Protein AF-A0A7I8W0J2-F1 (afdb_monomer_lite)

pLDDT: mean 92.46, std 5.95, range [63.84, 97.94]

InterPro domains:
  IPR001054 Adenylyl cyclase class-3/4/guanylyl cyclase [PF00211] (5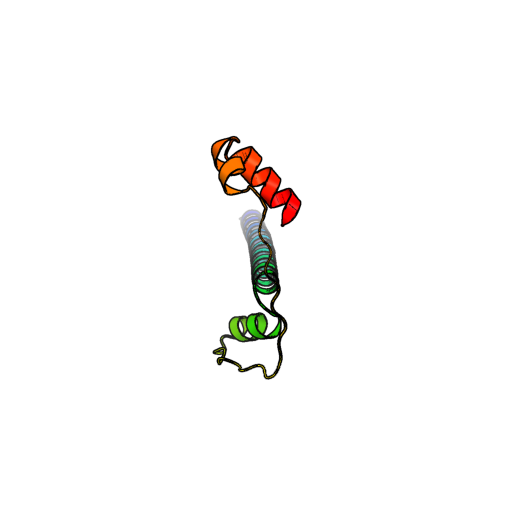3-90)
  IPR001054 Adenylyl cyclase class-3/4/guanylyl cyclase [PS50125] (61-91)
  IPR029787 Nucleotide cyclase [G3DSA:3.30.70.1230] (19-91)
  IPR029787 Nucleotide cyclase [SSF55073] (46-90)
  IPR050401 Cyclic nucleotide synthase [PTHR11920] (28-90)

Radius of gyration: 24.38 Å; chains: 1; bounding box: 43×15×74 Å

Secondary structure (DSSP, 8-state):
-HHHHHHHHHHHHHHHHHHHHHHHHHHHHHHHHHHHHS-HHHHHHHHTT--------SS--------TTHHHHHHHS-HHHHHHHHHHHH-

Foldseek 3Di:
DVVVVVVVVVVVVVVVVVVVVVVVVVVVVVLVVLVVVDPPVVSVCVVVVHDDDDDDDPDDDDDDDDDPCLVVVPVPDDPVVNVVVCVVVPD

Structure (mmCIF, N/CA/C/O backbone):
data_AF-A0A7I8W0J2-F1
#
_entry.id   AF-A0A7I8W0J2-F1
#
loop_
_atom_site.group_PDB
_atom_site.id
_atom_site.type_symbol
_atom_site.label_atom_id
_atom_site.label_alt_id
_atom_site.label_comp_id
_atom_site.label_asym_id
_atom_site.label_entity_id
_atom_site.label_seq_id
_atom_site.pdbx_PDB_ins_code
_atom_site.Cartn_x
_atom_site.Cartn_y
_atom_site.Cartn_z
_atom_site.occupancy
_atom_site.B_iso_or_equiv
_atom_site.auth_seq_id
_atom_site.auth_comp_id
_atom_site.auth_asym_id
_atom_site.auth_atom_id
_atom_site.pdbx_PDB_model_num
ATOM 1 N N . MET A 1 1 ? 4.438 -1.541 56.088 1.00 63.84 1 MET A N 1
ATOM 2 C CA . MET A 1 1 ? 3.309 -2.256 55.446 1.00 63.84 1 MET A CA 1
ATOM 3 C C . MET A 1 1 ? 2.453 -1.331 54.572 1.00 63.84 1 MET A C 1
ATOM 5 O O . MET A 1 1 ? 2.323 -1.618 53.392 1.00 63.84 1 MET A O 1
ATOM 9 N N . VAL A 1 2 ? 1.944 -0.197 55.082 1.00 68.00 2 VAL A N 1
ATOM 10 C CA . VAL A 1 2 ? 1.103 0.753 54.305 1.00 68.00 2 VAL A CA 1
ATOM 11 C C . VAL A 1 2 ? 1.848 1.415 53.130 1.00 68.00 2 VAL A C 1
ATOM 13 O O . VAL A 1 2 ? 1.325 1.456 52.022 1.00 68.00 2 VAL A O 1
ATOM 16 N N . GLN A 1 3 ? 3.098 1.855 53.325 1.00 74.56 3 GLN A N 1
ATOM 17 C CA . GLN A 1 3 ? 3.915 2.454 52.253 1.00 74.56 3 GLN A CA 1
ATOM 18 C C . GLN A 1 3 ? 4.200 1.478 51.099 1.00 74.56 3 GLN A C 1
ATOM 20 O O . GLN A 1 3 ? 4.157 1.864 49.936 1.00 74.56 3 GLN A O 1
ATOM 25 N N . SER A 1 4 ? 4.433 0.200 51.407 1.00 76.81 4 SER A N 1
ATOM 26 C CA . SER A 1 4 ? 4.661 -0.847 50.405 1.00 76.81 4 SER A CA 1
ATOM 27 C C . SER A 1 4 ? 3.402 -1.143 49.586 1.00 76.81 4 SER A C 1
ATOM 29 O O . SER A 1 4 ? 3.500 -1.422 48.395 1.00 76.81 4 SER A O 1
ATOM 31 N N . LEU A 1 5 ? 2.215 -1.067 50.197 1.00 80.06 5 LEU A N 1
ATOM 32 C CA . LEU A 1 5 ? 0.947 -1.235 49.485 1.00 80.06 5 LEU A CA 1
ATOM 33 C C . LEU A 1 5 ? 0.682 -0.056 48.542 1.00 80.06 5 LEU A C 1
ATOM 35 O O . LEU A 1 5 ? 0.357 -0.275 47.380 1.00 80.06 5 LEU A O 1
ATOM 39 N N . HIS A 1 6 ? 0.896 1.176 49.017 1.00 80.00 6 HIS A N 1
ATOM 40 C CA . HIS A 1 6 ? 0.783 2.378 48.189 1.00 80.00 6 HIS A CA 1
ATOM 41 C C . HIS A 1 6 ? 1.743 2.327 46.993 1.00 80.00 6 HIS A C 1
ATOM 43 O O . HIS A 1 6 ? 1.310 2.497 45.860 1.00 80.00 6 HIS A O 1
ATOM 49 N N . PHE A 1 7 ? 3.008 1.960 47.223 1.00 85.31 7 PHE A N 1
ATOM 50 C CA . PHE A 1 7 ? 3.991 1.782 46.154 1.00 85.31 7 PHE A CA 1
ATOM 51 C C . PHE A 1 7 ? 3.541 0.755 45.100 1.00 85.31 7 PHE A C 1
ATOM 53 O O . PHE A 1 7 ? 3.618 1.028 43.906 1.00 85.31 7 PHE A O 1
ATOM 60 N N . ASN A 1 8 ? 3.015 -0.405 45.511 1.00 86.44 8 ASN A N 1
ATOM 61 C CA . ASN A 1 8 ? 2.508 -1.415 44.572 1.00 86.44 8 ASN A CA 1
ATOM 62 C C . ASN A 1 8 ? 1.290 -0.933 43.765 1.00 86.44 8 ASN A C 1
ATOM 64 O O . ASN A 1 8 ? 1.162 -1.279 42.589 1.00 86.44 8 ASN A O 1
ATOM 68 N N . LEU A 1 9 ? 0.400 -0.145 44.375 1.00 86.81 9 LEU A N 1
ATOM 69 C CA . LEU A 1 9 ? -0.752 0.445 43.687 1.00 86.81 9 LEU A CA 1
ATOM 70 C C . LEU A 1 9 ? -0.302 1.469 42.640 1.00 86.81 9 LEU A C 1
ATOM 72 O O . LEU A 1 9 ? -0.713 1.363 41.487 1.00 86.81 9 LEU A O 1
ATOM 76 N N . THR A 1 10 ? 0.631 2.358 42.986 1.00 87.62 10 THR A N 1
ATOM 77 C CA . THR A 1 10 ? 1.207 3.326 42.039 1.00 87.62 10 THR A CA 1
ATOM 78 C C . THR A 1 10 ? 1.920 2.630 40.875 1.00 87.62 10 THR A C 1
ATOM 80 O O . THR A 1 10 ? 1.753 3.012 39.719 1.00 87.62 10 THR A O 1
ATOM 83 N N . GLN A 1 11 ? 2.673 1.554 41.139 1.00 91.12 11 GLN A N 1
ATOM 84 C CA . GLN A 1 11 ? 3.312 0.758 40.080 1.00 91.12 11 GLN A CA 1
ATOM 85 C C . GLN A 1 11 ? 2.286 0.094 39.149 1.00 91.12 11 GLN A C 1
ATOM 87 O O . GLN A 1 11 ? 2.502 0.016 37.936 1.00 91.12 11 GLN A O 1
ATOM 92 N N . ARG A 1 12 ? 1.152 -0.367 39.692 1.00 91.62 12 ARG A N 1
ATOM 93 C CA . ARG A 1 12 ? 0.042 -0.903 38.892 1.00 91.62 12 ARG A CA 1
ATOM 94 C C . ARG A 1 12 ? -0.599 0.164 38.010 1.00 91.62 12 ARG A C 1
ATOM 96 O O . ARG A 1 12 ? -0.826 -0.113 36.837 1.00 91.62 12 ARG A O 1
ATOM 103 N N . GLU A 1 13 ? -0.852 1.356 38.541 1.00 94.06 13 GLU A N 1
ATOM 104 C CA . GLU A 1 13 ? -1.434 2.475 37.786 1.00 94.06 13 GLU A CA 1
ATOM 105 C C . GLU A 1 13 ? -0.527 2.904 36.627 1.00 94.06 13 GLU A C 1
ATOM 107 O O . GLU A 1 13 ? -0.990 3.023 35.492 1.00 94.06 13 GLU A O 1
ATOM 112 N N . ILE A 1 14 ? 0.780 3.045 36.879 1.00 94.50 14 ILE A N 1
ATOM 113 C CA . ILE A 1 14 ? 1.769 3.378 35.844 1.00 94.50 14 ILE A CA 1
ATOM 114 C C . ILE A 1 14 ? 1.816 2.288 34.770 1.00 94.50 14 ILE A C 1
ATOM 116 O O . ILE A 1 14 ? 1.758 2.594 33.579 1.00 94.50 14 ILE A O 1
ATOM 120 N N . ARG A 1 15 ? 1.878 1.009 35.166 1.00 95.00 15 ARG A N 1
ATOM 121 C CA . ARG A 1 15 ? 1.878 -0.106 34.209 1.00 95.00 15 ARG A CA 1
ATOM 122 C C . ARG A 1 15 ? 0.609 -0.110 33.360 1.00 95.00 15 ARG A C 1
ATOM 124 O O . ARG A 1 15 ? 0.701 -0.300 32.152 1.00 95.00 15 ARG A O 1
ATOM 131 N N . HIS A 1 16 ? -0.554 0.096 33.976 1.00 95.38 16 HIS A N 1
ATOM 132 C CA . HIS A 1 16 ? -1.823 0.138 33.257 1.00 95.38 16 HIS A CA 1
ATOM 133 C C . HIS A 1 16 ? -1.849 1.291 32.251 1.00 95.38 16 HIS A C 1
ATOM 135 O O . HIS A 1 16 ? -2.223 1.082 31.101 1.00 95.38 16 HIS A O 1
ATOM 141 N N . LYS A 1 17 ? -1.380 2.480 32.646 1.00 96.06 17 LYS A N 1
ATOM 142 C CA . LYS A 1 17 ? -1.263 3.632 31.746 1.00 96.06 17 LYS A CA 1
ATOM 143 C C . LYS A 1 17 ? -0.366 3.329 30.540 1.00 96.06 17 LYS A C 1
ATOM 145 O O . LYS A 1 17 ? -0.784 3.573 29.416 1.00 96.06 17 LYS A O 1
ATOM 150 N N . ILE A 1 18 ? 0.806 2.730 30.762 1.00 97.06 18 ILE A N 1
ATOM 151 C CA . ILE A 1 18 ? 1.736 2.352 29.682 1.00 97.06 18 ILE A CA 1
ATOM 152 C C . ILE A 1 18 ? 1.098 1.340 28.724 1.00 97.06 18 ILE A C 1
ATOM 154 O O . ILE A 1 18 ? 1.272 1.452 27.514 1.00 97.06 18 ILE A O 1
ATOM 158 N N . ILE A 1 19 ? 0.379 0.342 29.251 1.00 97.19 19 ILE A N 1
ATOM 159 C CA . ILE A 1 19 ? -0.299 -0.658 28.416 1.00 97.19 19 ILE A CA 1
ATOM 160 C C . ILE A 1 19 ? -1.372 0.017 27.562 1.00 97.19 19 ILE A C 1
ATOM 162 O O . ILE A 1 19 ? -1.381 -0.191 26.357 1.00 97.19 19 ILE A O 1
ATOM 166 N N . VAL A 1 20 ? -2.220 0.858 28.160 1.00 97.00 20 VAL A N 1
ATOM 167 C CA . VAL A 1 20 ? -3.271 1.582 27.429 1.00 97.00 20 VAL A CA 1
ATOM 168 C C . VAL A 1 20 ? -2.675 2.475 26.340 1.00 97.00 20 VAL A C 1
ATOM 170 O O . VAL A 1 20 ? -3.161 2.458 25.214 1.00 97.00 20 VAL A O 1
ATOM 173 N N . GLU A 1 21 ? -1.610 3.220 26.645 1.00 96.94 21 GLU A N 1
ATOM 174 C CA . GLU A 1 21 ? -0.932 4.073 25.662 1.00 96.94 21 GLU A CA 1
ATOM 175 C C . GLU A 1 21 ? -0.347 3.255 24.507 1.00 96.94 21 GLU A C 1
ATOM 177 O O . GLU A 1 21 ? -0.576 3.601 23.352 1.00 96.94 21 GLU A O 1
ATOM 182 N N . ARG A 1 22 ? 0.341 2.144 24.799 1.00 96.88 22 ARG A N 1
ATOM 183 C CA . ARG A 1 22 ? 0.881 1.245 23.766 1.00 96.88 22 ARG A CA 1
ATOM 184 C C . ARG A 1 22 ? -0.214 0.642 22.901 1.00 96.88 22 ARG A C 1
ATOM 186 O O . ARG A 1 22 ? -0.148 0.769 21.690 1.00 96.88 22 ARG A O 1
ATOM 193 N N . THR A 1 23 ? -1.253 0.078 23.514 1.00 96.75 23 THR A N 1
ATOM 194 C CA . THR A 1 23 ? -2.390 -0.484 22.777 1.00 96.75 23 THR A CA 1
ATOM 195 C C . THR A 1 23 ? -3.048 0.568 21.888 1.00 96.75 23 THR A C 1
ATOM 197 O O . THR A 1 23 ? -3.412 0.270 20.757 1.00 96.75 23 THR A O 1
ATOM 200 N N . GLN A 1 24 ? -3.174 1.810 22.3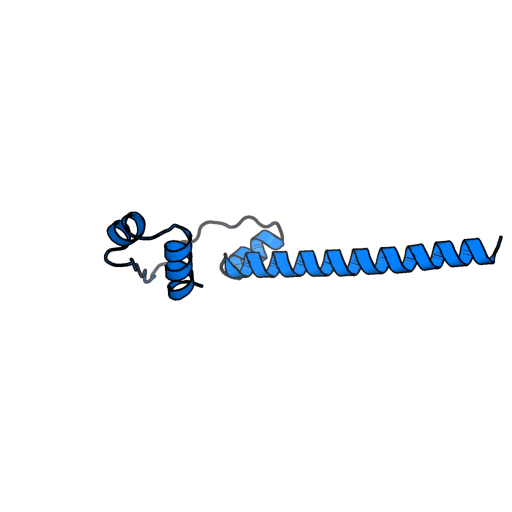60 1.00 96.50 24 GLN A N 1
ATOM 201 C CA . GLN A 1 24 ? -3.746 2.882 21.553 1.00 96.50 24 GLN A CA 1
ATOM 202 C C . GLN A 1 24 ? -2.848 3.275 20.371 1.00 96.50 24 GLN A C 1
ATOM 204 O O . GLN A 1 24 ? -3.375 3.612 19.311 1.00 96.50 24 GLN A O 1
ATOM 209 N N . THR A 1 25 ? -1.525 3.257 20.546 1.00 96.88 25 THR A N 1
ATOM 210 C CA . THR A 1 25 ? -0.563 3.465 19.456 1.00 96.88 25 THR A CA 1
ATOM 211 C C . THR A 1 25 ? -0.651 2.337 18.435 1.00 96.88 25 THR A C 1
ATOM 213 O O . THR A 1 25 ? -0.864 2.623 17.261 1.00 96.88 25 THR A O 1
ATOM 216 N N . ASP A 1 26 ? -0.615 1.081 18.883 1.00 95.81 26 ASP A N 1
ATOM 217 C CA . ASP A 1 26 ? -0.686 -0.097 18.012 1.00 95.81 26 ASP A CA 1
ATOM 218 C C . ASP A 1 26 ? -1.979 -0.095 17.174 1.00 95.81 26 ASP A C 1
ATOM 220 O O . ASP A 1 26 ? -1.956 -0.381 15.978 1.00 95.81 26 ASP A O 1
ATOM 224 N N . ILE A 1 27 ? -3.114 0.292 17.778 1.00 92.75 27 ILE A N 1
ATOM 225 C CA . ILE A 1 27 ? -4.393 0.444 17.065 1.00 92.75 27 ILE A CA 1
ATOM 226 C C . ILE A 1 27 ? -4.289 1.508 15.968 1.00 92.75 27 ILE A C 1
ATOM 228 O O . ILE A 1 27 ? -4.721 1.268 14.846 1.00 92.75 27 ILE A O 1
ATOM 232 N N . ARG A 1 28 ? -3.708 2.676 16.265 1.00 93.25 28 ARG A N 1
ATOM 233 C CA . ARG A 1 28 ? -3.592 3.769 15.284 1.00 93.25 28 ARG A CA 1
ATOM 234 C C . ARG A 1 28 ? -2.663 3.413 14.128 1.00 93.25 28 ARG A C 1
ATOM 236 O O . ARG A 1 28 ? -2.950 3.773 12.988 1.00 93.25 28 ARG A O 1
ATOM 243 N N . GLU A 1 29 ? -1.560 2.730 14.411 1.00 94.31 29 GLU A N 1
ATOM 244 C CA . GLU A 1 29 ? -0.625 2.263 13.383 1.00 94.31 29 GLU A CA 1
ATOM 245 C C . GLU A 1 29 ? -1.295 1.222 12.478 1.00 94.31 29 GLU A C 1
ATOM 247 O O . GLU A 1 29 ? -1.212 1.327 11.254 1.00 94.31 29 GLU A O 1
ATOM 252 N N . ALA A 1 30 ? -2.051 0.288 13.064 1.00 90.25 30 ALA A N 1
ATOM 253 C CA . ALA A 1 30 ? -2.836 -0.678 12.303 1.00 90.25 30 ALA A CA 1
ATOM 254 C C . ALA A 1 30 ? -3.916 -0.006 11.434 1.00 90.25 30 ALA A C 1
ATOM 256 O O . ALA A 1 30 ? -4.072 -0.364 10.268 1.00 90.25 30 ALA A O 1
ATOM 257 N N . GLU A 1 31 ? -4.641 0.985 11.964 1.00 89.19 31 GLU A N 1
ATOM 258 C CA . GLU A 1 31 ? -5.645 1.742 11.201 1.00 89.19 31 GLU A CA 1
ATOM 259 C C . GLU A 1 31 ? -5.017 2.506 10.033 1.00 89.19 31 GLU A C 1
ATOM 261 O O . GLU A 1 31 ? -5.545 2.476 8.920 1.00 89.19 31 GLU A O 1
ATOM 266 N N . THR A 1 32 ? -3.875 3.154 10.273 1.00 91.38 32 THR A N 1
ATOM 267 C CA . THR A 1 32 ? -3.131 3.882 9.237 1.00 91.38 32 THR A CA 1
ATOM 268 C C . THR A 1 32 ? -2.744 2.942 8.102 1.00 91.38 32 THR A C 1
ATOM 270 O O . THR A 1 32 ? -3.078 3.208 6.950 1.00 91.38 32 THR A O 1
ATOM 273 N N . LEU A 1 33 ? -2.148 1.796 8.434 1.00 91.06 33 LEU A N 1
ATOM 274 C CA . LEU A 1 33 ? -1.710 0.812 7.449 1.00 91.06 33 LEU A CA 1
ATOM 275 C C . LEU A 1 33 ? -2.872 0.291 6.587 1.00 91.06 33 LEU A C 1
ATOM 277 O O . LEU A 1 33 ? -2.756 0.179 5.368 1.00 91.06 33 LEU A O 1
ATOM 281 N N . VAL A 1 34 ? -4.024 0.000 7.199 1.00 90.38 34 VAL A N 1
ATOM 282 C CA . VAL A 1 34 ? -5.209 -0.473 6.462 1.00 90.38 34 VAL A CA 1
ATOM 283 C C . VAL A 1 34 ? -5.726 0.597 5.495 1.00 90.38 34 VAL A C 1
ATOM 285 O O . VAL A 1 34 ? -6.137 0.269 4.380 1.00 90.38 34 VAL A O 1
ATOM 288 N N . HIS A 1 35 ? -5.683 1.870 5.889 1.00 90.94 35 HIS A N 1
ATOM 289 C CA . HIS A 1 35 ? -6.083 2.985 5.029 1.00 90.94 35 HIS A CA 1
ATOM 290 C C . HIS A 1 35 ? -5.081 3.300 3.910 1.00 90.94 35 HIS A C 1
ATOM 292 O O . HIS A 1 35 ? -5.500 3.796 2.866 1.00 90.94 35 HIS A O 1
ATOM 298 N N . GLU A 1 36 ? -3.795 3.006 4.093 1.00 91.62 36 GLU A N 1
ATOM 299 C CA . GLU A 1 36 ? -2.779 3.140 3.040 1.00 91.62 36 GLU A CA 1
ATOM 300 C C . GLU A 1 36 ? -2.928 2.068 1.951 1.00 91.62 36 GLU A C 1
ATOM 302 O O . GLU A 1 36 ? -2.651 2.327 0.781 1.00 91.62 36 GLU A O 1
ATOM 307 N N . MET A 1 37 ? -3.407 0.873 2.310 1.00 91.50 37 MET A N 1
ATOM 308 C CA . MET A 1 37 ? -3.544 -0.250 1.374 1.00 91.50 37 MET A CA 1
ATOM 309 C C . MET A 1 37 ? -4.904 -0.321 0.670 1.00 91.50 37 MET A C 1
ATOM 311 O O . MET A 1 37 ? -5.002 -0.892 -0.418 1.00 91.50 37 MET A O 1
ATOM 315 N N . LEU A 1 38 ? -5.969 0.192 1.294 1.00 93.81 38 LEU A N 1
ATOM 316 C CA . LEU A 1 38 ? -7.341 0.033 0.813 1.00 93.81 38 LEU A CA 1
ATOM 317 C C . LEU A 1 38 ? -8.066 1.376 0.679 1.00 93.81 38 LEU A C 1
ATOM 319 O O . LEU A 1 38 ? -7.900 2.263 1.517 1.00 93.81 38 LEU A O 1
ATOM 323 N N . PRO A 1 39 ? -8.983 1.512 -0.299 1.00 93.50 39 PRO A N 1
ATOM 324 C CA . PRO A 1 39 ? -9.889 2.651 -0.347 1.00 93.50 39 PRO A CA 1
ATOM 325 C C . PRO A 1 39 ? -10.632 2.832 0.984 1.00 93.50 39 PRO A C 1
ATOM 327 O O . PRO A 1 39 ? -11.147 1.866 1.549 1.00 93.50 39 PRO A O 1
ATOM 330 N N . ILE A 1 40 ? -10.766 4.082 1.441 1.00 90.94 40 ILE A N 1
ATOM 331 C CA . ILE A 1 40 ? -11.345 4.451 2.750 1.00 90.94 40 ILE A CA 1
ATOM 332 C C . ILE A 1 40 ? -12.665 3.722 3.050 1.00 90.94 40 ILE A C 1
ATOM 334 O O . ILE A 1 40 ? -12.885 3.269 4.171 1.00 90.94 40 ILE A O 1
ATOM 338 N N . LYS A 1 41 ? -13.547 3.590 2.050 1.00 91.56 41 LYS A N 1
ATOM 339 C CA . LYS A 1 41 ? -14.839 2.904 2.201 1.00 91.56 41 LYS A CA 1
ATOM 340 C C . LYS A 1 41 ? -14.676 1.426 2.570 1.00 91.56 41 LYS A C 1
ATOM 342 O O . LYS A 1 41 ? -15.345 0.955 3.484 1.00 91.56 41 LYS A O 1
ATOM 347 N N . ILE A 1 42 ? -13.773 0.726 1.884 1.00 93.69 42 ILE A N 1
ATOM 348 C CA . ILE A 1 42 ? -13.495 -0.699 2.095 1.00 93.69 42 ILE A CA 1
ATOM 349 C C . ILE A 1 42 ? -12.819 -0.893 3.455 1.00 93.69 42 ILE A C 1
ATOM 351 O O . ILE A 1 42 ? -13.260 -1.729 4.240 1.00 93.69 42 ILE A O 1
ATOM 355 N N . ALA A 1 43 ? -11.816 -0.068 3.770 1.00 93.25 43 ALA A N 1
ATOM 356 C CA . ALA A 1 43 ? -11.120 -0.086 5.056 1.00 93.25 43 ALA A CA 1
ATOM 357 C C . ALA A 1 43 ? -12.085 0.064 6.249 1.00 93.25 43 ALA A C 1
ATOM 359 O O . ALA A 1 43 ? -12.062 -0.748 7.172 1.00 93.25 43 ALA A O 1
ATOM 360 N N . ASN A 1 44 ? -12.984 1.055 6.200 1.00 91.81 44 ASN A N 1
ATOM 361 C CA . ASN A 1 44 ? -13.979 1.274 7.253 1.00 91.81 44 ASN A CA 1
ATOM 362 C C . ASN A 1 44 ? -14.957 0.099 7.385 1.00 91.81 44 ASN A C 1
ATOM 364 O O . ASN A 1 44 ? -15.259 -0.321 8.498 1.00 91.81 44 ASN A O 1
ATOM 368 N N . SER A 1 45 ? -15.429 -0.449 6.261 1.00 92.12 45 SER A N 1
ATOM 369 C CA . SER A 1 45 ? -16.344 -1.595 6.267 1.00 92.12 45 SER A CA 1
ATOM 370 C C . SER A 1 45 ? -15.715 -2.811 6.949 1.00 92.12 45 SER A C 1
ATOM 372 O O . SER A 1 45 ? -16.339 -3.420 7.815 1.00 92.12 45 SER A O 1
ATOM 374 N N . LEU A 1 46 ? -14.460 -3.126 6.609 1.00 90.62 46 LEU A N 1
ATOM 375 C CA . LEU A 1 46 ? -13.729 -4.243 7.209 1.00 90.62 46 LEU A CA 1
ATOM 376 C C . LEU A 1 46 ? -13.434 -4.011 8.695 1.00 90.62 46 LEU A C 1
ATOM 378 O O . LEU A 1 46 ? -13.590 -4.937 9.489 1.00 90.62 46 LEU A O 1
ATOM 382 N N . ARG A 1 47 ? -13.062 -2.783 9.086 1.00 87.31 47 ARG A N 1
ATOM 383 C CA . ARG A 1 47 ? -12.856 -2.410 10.498 1.00 87.31 47 ARG A CA 1
ATOM 384 C C . ARG A 1 47 ? -14.109 -2.663 11.334 1.00 87.31 47 ARG A C 1
ATOM 386 O O . ARG A 1 47 ? -14.014 -3.190 12.438 1.00 87.31 47 ARG A O 1
ATOM 393 N N . ASP A 1 48 ? -15.273 -2.310 10.800 1.00 90.81 48 ASP A N 1
ATOM 394 C CA . ASP A 1 48 ? -16.551 -2.461 11.496 1.00 90.81 48 ASP A CA 1
ATOM 395 C C . ASP A 1 48 ? -17.068 -3.920 11.466 1.00 90.81 48 ASP A C 1
ATOM 397 O O . ASP A 1 48 ? -18.132 -4.217 12.008 1.00 90.81 48 ASP A O 1
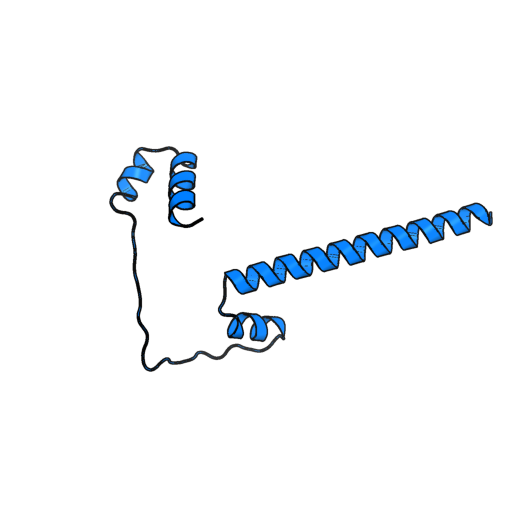ATOM 401 N N . GLY A 1 49 ? -16.309 -4.848 10.865 1.00 91.56 49 GLY A N 1
ATOM 402 C CA . GLY A 1 49 ? -16.647 -6.269 10.775 1.00 91.56 49 GLY A CA 1
ATOM 403 C C . GLY A 1 49 ? -17.698 -6.591 9.712 1.00 91.56 49 GLY A C 1
ATOM 404 O O . GLY A 1 49 ? -18.280 -7.676 9.734 1.00 91.56 49 GLY A O 1
ATOM 405 N N . HIS A 1 50 ? -17.961 -5.663 8.793 1.00 94.44 50 HIS A N 1
ATOM 406 C CA . HIS A 1 50 ? -18.918 -5.855 7.713 1.00 94.44 50 HIS A CA 1
ATOM 407 C C . HIS A 1 50 ? -18.272 -6.546 6.508 1.00 94.44 50 HIS A C 1
ATOM 409 O O . HIS A 1 50 ? -17.129 -6.273 6.136 1.00 94.44 50 HIS A O 1
ATOM 415 N N . GLU A 1 51 ? -19.046 -7.403 5.847 1.00 93.38 51 GLU A N 1
ATOM 416 C CA . GLU A 1 51 ? -18.663 -8.011 4.576 1.00 93.38 51 GLU A CA 1
ATOM 417 C C . GLU A 1 51 ? -18.644 -6.961 3.451 1.00 93.38 51 GLU A C 1
ATOM 419 O O . GLU A 1 51 ? -19.564 -6.149 3.331 1.00 93.38 51 GLU A O 1
ATOM 424 N N . VAL A 1 52 ? -17.606 -6.984 2.609 1.00 93.88 52 VAL A N 1
ATOM 425 C CA . VAL A 1 52 ? -17.473 -6.088 1.451 1.00 93.88 52 VAL A CA 1
ATOM 426 C C . VAL A 1 52 ? -17.962 -6.816 0.205 1.00 93.88 52 VAL A C 1
ATOM 428 O O . VAL A 1 52 ? -17.335 -7.772 -0.249 1.00 93.88 52 VAL A O 1
ATOM 431 N N . GLN A 1 53 ? -19.084 -6.359 -0.346 1.00 93.56 53 GLN A N 1
ATOM 432 C CA . GLN A 1 53 ? -19.650 -6.932 -1.564 1.00 93.56 53 GLN A CA 1
ATOM 433 C C . GLN A 1 53 ? -18.890 -6.435 -2.807 1.00 93.56 53 GLN A C 1
ATOM 435 O O . GLN A 1 53 ? -18.514 -5.263 -2.853 1.00 93.56 53 GLN A O 1
ATOM 440 N N . PRO A 1 54 ? -18.668 -7.284 -3.827 1.00 93.75 54 PRO A N 1
ATOM 441 C CA . PRO A 1 54 ? -18.076 -6.849 -5.089 1.00 93.75 54 PRO A CA 1
ATOM 442 C C . PRO A 1 54 ? -18.918 -5.765 -5.777 1.00 93.75 54 PRO A C 1
ATOM 444 O O . PRO A 1 54 ? -20.137 -5.892 -5.887 1.00 93.75 54 PRO A O 1
ATOM 447 N N . GLU A 1 55 ? -18.257 -4.729 -6.293 1.00 93.00 55 GLU A N 1
ATOM 448 C CA . GLU A 1 55 ? -18.894 -3.616 -7.005 1.00 93.00 55 GLU A CA 1
ATOM 449 C C . GLU A 1 55 ? -18.497 -3.608 -8.488 1.00 93.00 55 GLU A C 1
ATOM 451 O O . GLU A 1 55 ? -17.366 -3.939 -8.854 1.00 93.00 55 GLU A O 1
ATOM 456 N N . VAL A 1 56 ? -19.433 -3.202 -9.349 1.00 95.06 56 VAL A N 1
ATOM 457 C CA . VAL A 1 56 ? -19.187 -2.968 -10.777 1.00 95.06 56 VAL A CA 1
ATOM 458 C C . VAL A 1 56 ? -19.143 -1.465 -11.017 1.00 95.06 56 VAL A C 1
ATOM 460 O O . VAL A 1 56 ? -20.057 -0.743 -10.628 1.00 95.06 56 VAL A O 1
ATOM 463 N N . PHE A 1 57 ? -18.098 -1.003 -11.698 1.00 95.31 57 PHE A N 1
ATOM 464 C CA . PHE A 1 57 ? -17.935 0.398 -12.070 1.00 95.31 57 PHE A CA 1
ATOM 465 C C . PHE A 1 57 ? -18.201 0.567 -13.568 1.00 95.31 57 PHE A C 1
ATOM 467 O O . PHE A 1 57 ? -17.560 -0.092 -14.384 1.00 95.31 57 PHE A O 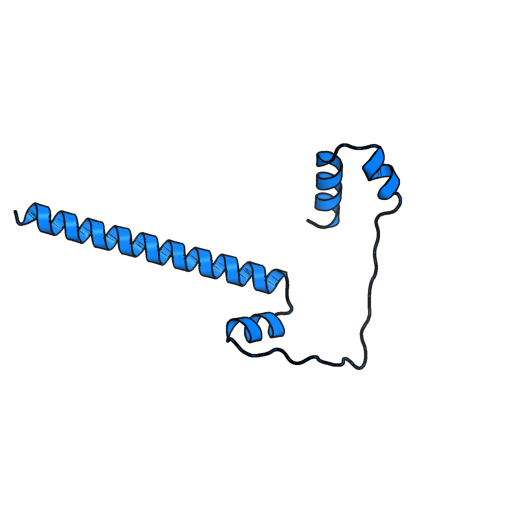1
ATOM 474 N N . GLU A 1 58 ? -19.133 1.453 -13.935 1.00 97.06 58 GLU A N 1
ATOM 475 C CA . GLU A 1 58 ? -19.524 1.681 -15.339 1.00 97.06 58 GLU A CA 1
ATOM 476 C C . GLU A 1 58 ? -18.390 2.269 -16.192 1.00 97.06 58 GLU A C 1
ATOM 478 O O . GLU A 1 58 ? -18.313 2.012 -17.391 1.00 97.06 58 GLU A O 1
ATOM 483 N N . SER A 1 59 ? -17.504 3.059 -15.581 1.00 97.25 59 SER A N 1
ATOM 484 C CA . SER A 1 59 ? -16.383 3.704 -16.261 1.00 97.25 59 SER A CA 1
ATOM 485 C C . SER A 1 59 ? -15.210 3.878 -15.304 1.00 97.25 59 SER A C 1
ATOM 487 O O . SER A 1 59 ? -15.336 4.535 -14.271 1.00 97.25 59 SER A O 1
ATOM 489 N N . VAL A 1 60 ? -14.055 3.331 -15.677 1.00 96.19 60 VAL A N 1
ATOM 490 C CA . VAL A 1 60 ? -12.787 3.475 -14.953 1.00 96.19 60 VAL A CA 1
ATOM 491 C C . VAL A 1 60 ? -11.647 3.685 -15.941 1.00 96.19 60 VAL A C 1
ATOM 493 O O . VAL A 1 60 ? -11.707 3.221 -17.079 1.00 96.19 60 VAL A O 1
ATOM 496 N N . SER A 1 61 ? -10.590 4.349 -15.485 1.00 97.44 61 SER A N 1
ATOM 497 C CA . SER A 1 61 ? -9.321 4.435 -16.207 1.00 97.44 61 SER A CA 1
ATOM 498 C C . SER A 1 61 ? -8.284 3.604 -15.469 1.00 97.44 61 SER A C 1
ATOM 500 O O . SER A 1 61 ? -8.169 3.710 -14.250 1.00 97.44 61 SER A O 1
ATOM 502 N N . ILE A 1 62 ? -7.525 2.795 -16.203 1.00 96.75 62 ILE A N 1
ATOM 503 C CA . ILE A 1 62 ? -6.457 1.965 -15.644 1.00 96.75 62 ILE A CA 1
ATOM 504 C C . ILE A 1 62 ? -5.131 2.468 -16.202 1.00 96.75 62 ILE A C 1
ATOM 506 O O . ILE A 1 62 ? -4.993 2.656 -17.411 1.00 96.75 62 ILE A O 1
ATOM 510 N N . TYR A 1 63 ? -4.167 2.689 -15.313 1.00 96.00 63 TYR A N 1
ATOM 511 C CA . TYR A 1 63 ? -2.805 3.054 -15.669 1.00 96.00 63 TYR A CA 1
ATOM 512 C C . TYR A 1 63 ? -1.866 1.901 -15.327 1.00 96.00 63 TYR A C 1
ATOM 514 O O . TYR A 1 63 ? -1.894 1.391 -14.209 1.00 96.00 63 TYR A O 1
ATOM 522 N N . PHE A 1 64 ? -1.037 1.515 -16.293 1.00 95.19 64 PHE A N 1
ATOM 523 C CA . PHE A 1 64 ? 0.037 0.551 -16.104 1.00 95.19 64 PHE A CA 1
ATOM 524 C C . PHE A 1 64 ? 1.369 1.258 -16.328 1.00 95.19 64 PHE A C 1
ATOM 526 O O . PHE A 1 64 ? 1.548 1.941 -17.339 1.00 95.19 64 PHE A O 1
ATOM 533 N N . SER A 1 65 ? 2.298 1.068 -15.398 1.00 92.19 65 SER A N 1
ATOM 534 C CA . SER A 1 65 ? 3.691 1.470 -15.537 1.00 92.19 65 SER A CA 1
ATOM 535 C C . SER A 1 65 ? 4.601 0.302 -15.202 1.00 92.19 65 SER A C 1
ATOM 537 O O . SER A 1 65 ? 4.281 -0.530 -14.356 1.00 92.19 65 SER A O 1
ATOM 539 N N . ASP A 1 66 ? 5.731 0.257 -15.893 1.00 93.19 66 ASP A N 1
ATOM 540 C CA . ASP A 1 66 ? 6.807 -0.696 -15.662 1.00 93.19 66 ASP A CA 1
ATOM 541 C C . ASP A 1 66 ? 8.146 0.040 -15.789 1.00 93.19 66 ASP A C 1
ATOM 543 O O . ASP A 1 66 ? 8.229 1.108 -16.412 1.00 93.19 66 ASP A O 1
ATOM 547 N N . ILE A 1 67 ? 9.190 -0.518 -15.186 1.00 93.69 67 ILE A N 1
ATOM 548 C CA . ILE A 1 67 ? 10.540 0.031 -15.219 1.00 93.69 67 ILE A CA 1
ATOM 549 C C . ILE A 1 67 ? 11.273 -0.580 -16.416 1.00 93.69 67 ILE A C 1
ATOM 551 O O . ILE A 1 67 ? 11.584 -1.771 -16.460 1.00 93.69 67 ILE A O 1
ATOM 555 N N . TYR A 1 68 ? 11.584 0.255 -17.407 1.00 93.00 68 TYR A N 1
ATOM 556 C CA . TYR A 1 68 ? 12.359 -0.179 -18.567 1.00 93.00 68 TYR A CA 1
ATOM 557 C C . TYR A 1 68 ? 13.725 -0.735 -18.140 1.00 93.00 68 TYR A C 1
ATOM 559 O O . TYR A 1 68 ? 14.460 -0.087 -17.399 1.00 93.00 68 TYR A O 1
ATOM 567 N N . GLY A 1 69 ? 14.075 -1.926 -18.633 1.00 92.88 69 GLY A N 1
ATOM 568 C CA . GLY A 1 69 ? 15.358 -2.567 -18.334 1.00 92.88 69 GLY A CA 1
ATOM 569 C C . GLY A 1 69 ? 15.473 -3.134 -16.915 1.00 92.88 69 GLY A C 1
ATOM 570 O O . GLY A 1 69 ? 16.565 -3.535 -16.523 1.00 92.88 69 GLY A O 1
ATOM 571 N N . PHE A 1 70 ? 14.378 -3.212 -16.148 1.00 95.25 70 PHE A N 1
ATOM 572 C CA . PHE A 1 70 ? 14.411 -3.723 -14.773 1.00 95.25 70 PHE A CA 1
ATOM 573 C C . PHE A 1 70 ? 14.981 -5.142 -14.667 1.00 95.25 70 PHE A C 1
ATOM 575 O O . PHE A 1 70 ? 15.730 -5.437 -13.742 1.00 95.25 70 PHE A O 1
ATOM 582 N N . ASN A 1 71 ? 14.693 -6.009 -15.643 1.00 94.94 71 ASN A N 1
ATOM 583 C CA . ASN A 1 71 ? 15.243 -7.363 -15.674 1.00 94.94 71 ASN A CA 1
ATOM 584 C C . ASN A 1 71 ? 16.780 -7.356 -15.736 1.00 94.94 71 ASN A C 1
ATOM 586 O O . ASN A 1 71 ? 17.424 -8.022 -14.931 1.00 94.94 71 ASN A O 1
ATOM 590 N N . ASP A 1 72 ? 17.366 -6.560 -16.632 1.00 96.25 72 ASP A N 1
ATOM 591 C CA . ASP A 1 72 ? 18.824 -6.443 -16.758 1.00 96.25 72 ASP A CA 1
ATOM 592 C C . ASP A 1 72 ? 19.425 -5.806 -15.497 1.00 96.25 72 ASP A C 1
ATOM 594 O O . ASP A 1 72 ? 20.418 -6.297 -14.962 1.00 96.25 72 ASP A O 1
ATOM 598 N N . TYR A 1 73 ? 18.747 -4.791 -14.948 1.00 93.94 73 TYR A N 1
ATOM 599 C CA . TYR A 1 73 ? 19.132 -4.141 -13.695 1.00 93.94 73 TYR A CA 1
ATOM 600 C C . TYR A 1 73 ? 19.206 -5.141 -12.528 1.00 93.94 73 TYR A C 1
ATOM 602 O O . TYR A 1 73 ? 20.163 -5.146 -11.760 1.00 93.94 73 TYR A O 1
ATOM 610 N N . THR A 1 74 ? 18.238 -6.053 -12.411 1.00 95.75 74 THR A N 1
ATOM 611 C CA . THR A 1 74 ? 18.236 -7.063 -11.335 1.00 95.75 74 THR A CA 1
ATOM 612 C C . THR A 1 74 ? 19.335 -8.121 -11.471 1.00 95.75 74 THR A C 1
ATOM 614 O O . THR A 1 74 ? 19.646 -8.801 -10.495 1.00 95.75 74 THR A O 1
ATOM 617 N N . VAL A 1 75 ? 19.917 -8.274 -12.665 1.00 96.88 75 VAL A N 1
ATOM 618 C CA . VAL A 1 75 ? 21.048 -9.180 -12.921 1.00 96.88 75 VAL A CA 1
ATOM 619 C C . VAL A 1 75 ? 22.383 -8.485 -12.648 1.00 96.88 75 VAL A C 1
ATOM 621 O O . VAL A 1 75 ? 23.323 -9.131 -12.186 1.00 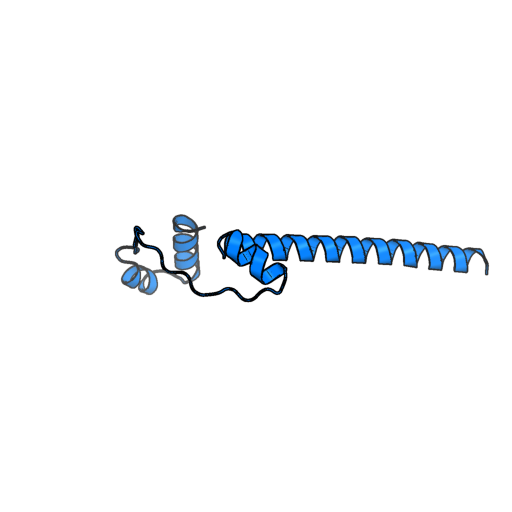96.88 75 VAL A O 1
ATOM 624 N N . GLU A 1 76 ? 22.475 -7.189 -12.948 1.00 97.00 76 GLU A N 1
ATOM 625 C CA . GLU A 1 76 ? 23.718 -6.418 -12.860 1.00 97.00 76 GLU A CA 1
ATOM 626 C C . GLU A 1 76 ? 23.998 -5.871 -11.450 1.00 97.00 76 GLU A C 1
ATOM 628 O O . GLU A 1 76 ? 25.158 -5.828 -11.034 1.00 97.00 76 GLU A O 1
ATOM 633 N N . TYR A 1 77 ? 22.959 -5.494 -10.700 1.00 96.81 77 TYR A N 1
ATOM 634 C CA . TYR A 1 77 ? 23.090 -4.812 -9.409 1.00 96.81 77 TYR A CA 1
ATOM 635 C C . TYR A 1 77 ? 22.780 -5.710 -8.208 1.00 96.81 77 TYR A C 1
ATOM 637 O O . TYR A 1 77 ? 22.093 -6.731 -8.299 1.00 96.81 77 TYR A O 1
ATOM 645 N N . SER A 1 78 ? 23.292 -5.322 -7.039 1.00 97.94 78 SER A N 1
ATOM 646 C CA . SER A 1 78 ? 23.031 -6.038 -5.793 1.00 97.94 78 SER A CA 1
ATOM 647 C C . SER A 1 78 ? 21.570 -5.886 -5.341 1.00 97.94 78 SER A C 1
ATOM 649 O O . SER A 1 78 ? 20.922 -4.881 -5.640 1.00 97.94 78 SER A O 1
ATOM 651 N N . PRO A 1 79 ? 21.042 -6.827 -4.535 1.00 97.19 79 PRO A N 1
ATOM 652 C CA . PRO A 1 79 ? 19.676 -6.728 -4.025 1.00 97.19 79 PRO A CA 1
ATOM 653 C C . PRO A 1 79 ? 19.373 -5.423 -3.277 1.00 97.19 79 PRO A C 1
ATOM 655 O O . PRO A 1 79 ? 18.247 -4.943 -3.339 1.00 97.19 79 PRO A O 1
ATOM 658 N N . LEU A 1 80 ? 20.358 -4.838 -2.583 1.00 97.75 80 LEU A N 1
ATOM 659 C CA . LEU A 1 80 ? 20.175 -3.557 -1.894 1.00 97.75 80 LEU A CA 1
ATOM 660 C C . LEU A 1 80 ? 20.031 -2.397 -2.883 1.00 97.75 80 LEU A C 1
ATOM 662 O O . LEU A 1 80 ? 19.128 -1.589 -2.722 1.00 97.75 80 LEU A O 1
ATOM 666 N N . GLU A 1 81 ? 20.842 -2.361 -3.940 1.00 96.75 81 GLU A N 1
ATOM 667 C CA . GLU A 1 81 ? 20.733 -1.337 -4.989 1.00 96.75 81 GLU A CA 1
ATOM 668 C C . GLU A 1 81 ? 19.399 -1.437 -5.745 1.00 96.75 81 GLU A C 1
ATOM 670 O O . GLU A 1 81 ? 18.788 -0.419 -6.069 1.00 96.75 81 GLU A O 1
ATOM 675 N N . VAL A 1 82 ? 18.894 -2.656 -5.969 1.00 96.50 82 VAL A N 1
ATOM 676 C CA . VAL A 1 82 ? 17.551 -2.868 -6.538 1.00 96.50 82 VAL A CA 1
ATOM 677 C C . VAL A 1 82 ? 16.464 -2.325 -5.606 1.00 96.50 82 VAL A C 1
ATOM 679 O O . VAL A 1 82 ? 15.530 -1.673 -6.070 1.00 96.50 82 VAL A O 1
ATOM 682 N N . VAL A 1 83 ? 16.578 -2.560 -4.296 1.00 96.62 83 VAL A N 1
ATOM 683 C CA . VAL A 1 83 ? 15.638 -2.010 -3.305 1.00 96.62 83 VAL A CA 1
ATOM 684 C C . VAL A 1 83 ? 15.702 -0.483 -3.274 1.00 96.62 83 VAL A C 1
ATOM 686 O O . VAL A 1 83 ? 14.655 0.159 -3.256 1.00 96.62 83 VAL A O 1
ATOM 689 N N . ASP A 1 84 ? 16.895 0.104 -3.332 1.00 96.06 84 ASP A N 1
ATOM 690 C CA . ASP A 1 84 ? 17.072 1.558 -3.362 1.00 96.06 84 ASP A CA 1
ATOM 691 C C . ASP A 1 84 ? 16.440 2.183 -4.615 1.00 96.06 84 ASP A C 1
ATOM 693 O O . ASP A 1 84 ? 15.765 3.211 -4.514 1.00 96.06 84 ASP A O 1
ATOM 697 N N . LEU A 1 85 ? 16.579 1.543 -5.784 1.00 94.69 85 LEU A N 1
ATOM 698 C CA . LEU A 1 85 ? 15.880 1.955 -7.005 1.00 94.69 85 LEU A CA 1
ATOM 699 C C . LEU A 1 85 ? 14.357 1.910 -6.819 1.00 94.69 85 LEU A C 1
ATOM 701 O O . LEU A 1 85 ? 13.671 2.878 -7.146 1.00 94.69 85 LEU A O 1
ATOM 705 N N . LEU A 1 86 ? 13.816 0.803 -6.304 1.00 96.25 86 LEU A N 1
ATOM 706 C CA . LEU A 1 86 ? 12.371 0.656 -6.109 1.00 96.25 86 LEU A CA 1
ATOM 707 C C . LEU A 1 86 ? 11.825 1.682 -5.111 1.00 96.25 86 LEU A C 1
ATOM 709 O O . LEU A 1 86 ? 10.780 2.276 -5.367 1.00 96.25 86 LEU A O 1
ATOM 713 N N . ASN A 1 87 ? 12.557 1.947 -4.028 1.00 95.19 87 ASN A N 1
ATOM 714 C CA . ASN A 1 87 ? 12.209 2.984 -3.060 1.00 95.19 87 ASN A CA 1
ATOM 715 C C . ASN A 1 87 ? 12.266 4.386 -3.680 1.00 95.19 87 ASN A C 1
ATOM 717 O O . ASN A 1 87 ? 11.430 5.215 -3.360 1.00 95.19 87 ASN A O 1
ATOM 721 N N . MET A 1 88 ? 13.200 4.663 -4.595 1.00 94.06 88 MET A N 1
ATOM 722 C CA . MET A 1 88 ? 13.251 5.951 -5.303 1.00 94.06 88 MET A CA 1
ATOM 723 C C . MET A 1 88 ? 12.034 6.174 -6.213 1.00 94.06 88 MET A C 1
ATOM 725 O O . MET A 1 88 ? 11.614 7.313 -6.409 1.00 94.06 88 MET A O 1
ATOM 729 N N . VAL A 1 89 ? 11.499 5.106 -6.811 1.00 93.75 89 VAL A N 1
ATOM 730 C CA . VAL A 1 89 ? 10.386 5.192 -7.772 1.00 93.75 89 VAL A CA 1
ATOM 731 C C . VAL A 1 89 ? 9.020 5.143 -7.080 1.00 93.75 89 VAL A C 1
ATOM 733 O O . VAL A 1 89 ? 8.095 5.819 -7.532 1.00 93.75 89 VAL A O 1
ATOM 736 N N . TYR A 1 90 ? 8.882 4.347 -6.016 1.00 91.94 90 TYR A N 1
ATOM 737 C CA . TYR A 1 90 ? 7.589 4.014 -5.403 1.00 91.94 90 TYR A CA 1
ATOM 738 C C . TYR A 1 90 ? 7.483 4.287 -3.895 1.00 91.94 90 TYR A C 1
ATOM 740 O O . TYR A 1 90 ? 6.378 4.167 -3.365 1.00 91.94 90 TYR A O 1
ATOM 748 N N . GLY A 1 91 ? 8.591 4.588 -3.210 1.00 83.44 91 GLY A N 1
ATOM 749 C CA . GLY A 1 91 ?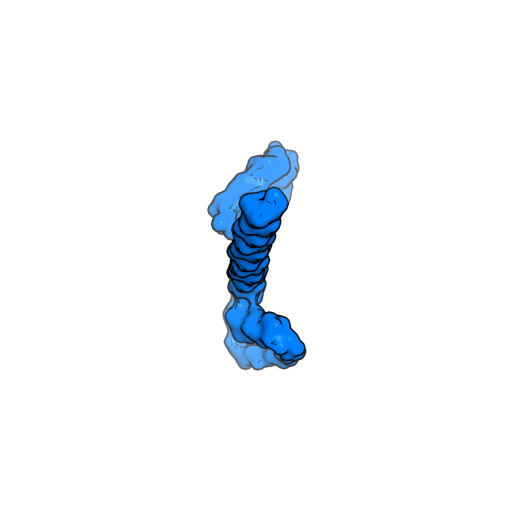 8.622 4.908 -1.775 1.00 83.44 91 GLY A CA 1
ATOM 750 C C . GLY A 1 91 ? 8.387 6.386 -1.501 1.00 83.44 91 GLY A C 1
ATOM 751 O O . GLY A 1 91 ? 7.723 6.674 -0.482 1.00 83.44 91 GLY A O 1
#

Organism: NCBI:txid2664684

Sequence (91 aa):
MVQSLHFNLTQREIRHKIIVERTQTDIREAETLVHEMLPIKIANSLRDGHEVQPEVFESVSIYFSDIYGFNDYTVEYSPLEVVDLLNMVYG